Protein AF-A0A383DK30-F1 (afdb_monomer_lite)

Organism: NCBI:txid408172

Secondary structure (DSSP, 8-state):
---EE-HHHHHHHTT--HHHHHHHHHTTSS-B-TTS-EEHHHHHHHHHHH-TTT----SSHHHHHHHHHHHHHHHHHHHHHHHH---PPPHHHHHHHHT-TTTSTTS----

Foldseek 3Di:
DFDWAALVRVCVLLVHDSVLSVVCCVVVLFDADPVNTGRPVSNLVSCVVVVSSVPDCDPDPVVNVSNVVSVVSNVVVVVVVVVVPVDDDDVVNVVCVVPPPVVVPPPDDDD

pLDDT: mean 73.01, std 12.57, range [41.09, 92.44]

Radius of gyration: 17.7 Å; chains: 1; bounding box: 30×39×51 Å

Sequence (111 aa):
MVVYITQSAFARRWGISRQYVGKLIHRGGLTLSNNGKLDLVFSDSYMIRSGAGLLCIPENPANQEQYQRRREIRRSIMHHYESQNDTELTQEEIDLIDNDPQLVVRSVSNT

Structure (mmCIF, N/CA/C/O backbone):
data_AF-A0A383DK30-F1
#
_entry.id   AF-A0A383DK30-F1
#
loop_
_atom_site.group_PDB
_atom_site.id
_atom_site.type_symbol
_atom_site.label_atom_id
_atom_site.label_alt_id
_atom_site.label_comp_id
_atom_site.label_asym_id
_atom_site.label_entity_id
_atom_site.label_seq_id
_atom_site.pdbx_PDB_ins_code
_atom_site.Cartn_x
_atom_site.Cartn_y
_atom_site.Cartn_z
_atom_site.occupancy
_atom_site.B_iso_or_equiv
_atom_site.auth_seq_id
_atom_site.auth_comp_id
_atom_site.auth_asym_id
_atom_site.auth_atom_id
_atom_site.pdbx_PDB_model_num
ATOM 1 N N . MET A 1 1 ? 4.956 5.908 -16.341 1.00 52.28 1 MET A N 1
ATOM 2 C CA . MET A 1 1 ? 6.164 6.324 -15.583 1.00 52.28 1 MET A CA 1
ATOM 3 C C . MET A 1 1 ? 6.230 5.519 -14.290 1.00 52.28 1 MET A C 1
ATOM 5 O O . MET A 1 1 ? 5.304 5.614 -13.496 1.00 52.28 1 MET A O 1
ATOM 9 N N . VAL A 1 2 ? 7.270 4.705 -14.083 1.00 60.38 2 VAL A N 1
ATOM 10 C CA . VAL A 1 2 ? 7.406 3.903 -12.853 1.00 60.38 2 VAL A CA 1
ATOM 11 C C . VAL A 1 2 ? 7.891 4.800 -11.716 1.00 60.38 2 VAL A C 1
ATOM 13 O O . VAL A 1 2 ? 9.011 5.311 -11.749 1.00 60.38 2 VAL A O 1
ATOM 16 N N . VAL A 1 3 ? 7.036 5.022 -10.717 1.00 81.75 3 VAL A N 1
ATOM 17 C CA . VAL A 1 3 ? 7.358 5.847 -9.546 1.00 81.75 3 VAL A CA 1
ATOM 18 C C . VAL A 1 3 ? 7.751 4.933 -8.395 1.00 81.75 3 VAL A C 1
ATOM 20 O O . VAL A 1 3 ? 6.962 4.107 -7.951 1.00 81.75 3 VAL A O 1
ATOM 23 N N . TYR A 1 4 ? 8.970 5.094 -7.883 1.00 87.38 4 TYR A N 1
ATOM 24 C CA . TYR A 1 4 ? 9.456 4.305 -6.755 1.00 87.38 4 TYR A CA 1
ATOM 25 C C . TYR A 1 4 ? 9.295 5.052 -5.436 1.00 87.38 4 TYR A C 1
ATOM 27 O O . TYR A 1 4 ? 9.709 6.205 -5.303 1.00 87.38 4 TYR A O 1
ATOM 35 N N . ILE A 1 5 ? 8.787 4.361 -4.420 1.00 89.12 5 ILE A N 1
ATOM 36 C CA . ILE A 1 5 ? 8.585 4.907 -3.078 1.00 89.12 5 ILE A CA 1
ATOM 37 C C . ILE A 1 5 ? 9.295 4.052 -2.024 1.00 89.12 5 ILE A C 1
ATOM 39 O O . ILE A 1 5 ? 9.414 2.834 -2.138 1.00 89.12 5 ILE A O 1
ATOM 43 N N . THR A 1 6 ? 9.810 4.679 -0.966 1.00 92.44 6 THR A N 1
ATOM 44 C CA . THR A 1 6 ? 10.404 3.929 0.150 1.00 92.44 6 THR A CA 1
ATOM 45 C C . THR A 1 6 ? 9.314 3.247 0.978 1.00 92.44 6 THR A C 1
ATOM 47 O O . THR A 1 6 ? 8.207 3.769 1.111 1.00 92.44 6 THR A O 1
ATOM 50 N N . GLN A 1 7 ? 9.633 2.116 1.613 1.00 89.25 7 GLN A N 1
ATOM 51 C CA . GLN A 1 7 ? 8.681 1.389 2.469 1.00 89.25 7 GLN A CA 1
ATOM 52 C C . GLN A 1 7 ? 8.074 2.279 3.568 1.00 89.25 7 GLN A C 1
ATOM 54 O O . GLN A 1 7 ? 6.889 2.180 3.864 1.00 89.25 7 GLN A O 1
ATOM 59 N N . SER A 1 8 ? 8.874 3.170 4.167 1.00 87.94 8 SER A N 1
ATOM 60 C CA . SER A 1 8 ? 8.413 4.091 5.215 1.00 87.94 8 SER A CA 1
ATOM 61 C C . SER A 1 8 ? 7.455 5.156 4.677 1.00 87.94 8 SER A C 1
ATOM 63 O O . SER A 1 8 ? 6.484 5.507 5.343 1.00 87.94 8 SER A O 1
ATOM 65 N N . ALA A 1 9 ? 7.705 5.678 3.472 1.00 86.81 9 ALA A N 1
ATOM 66 C CA . ALA A 1 9 ? 6.804 6.634 2.835 1.00 86.81 9 ALA A CA 1
ATOM 67 C C . ALA A 1 9 ? 5.497 5.958 2.391 1.00 86.81 9 ALA A C 1
ATOM 69 O O . ALA A 1 9 ? 4.423 6.500 2.645 1.00 86.81 9 ALA A O 1
ATOM 70 N N . PHE A 1 10 ? 5.578 4.741 1.851 1.00 87.62 10 PHE A N 1
ATOM 71 C CA . PHE A 1 10 ? 4.416 3.922 1.507 1.00 87.62 10 PHE A CA 1
ATOM 72 C C . PHE A 1 10 ? 3.552 3.587 2.731 1.00 87.62 10 PHE A C 1
ATOM 74 O O . PHE A 1 10 ? 2.334 3.742 2.708 1.00 87.62 10 PHE A O 1
ATOM 81 N N 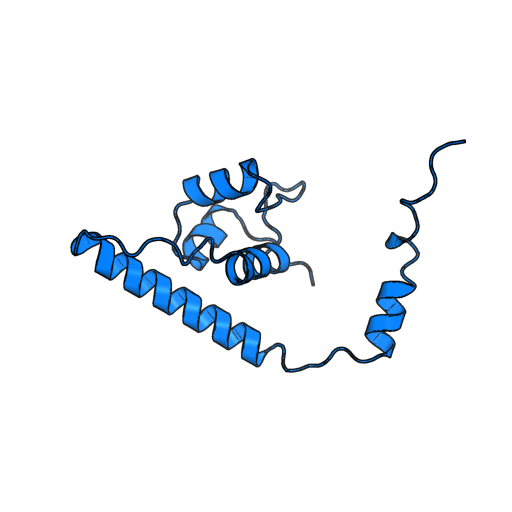. ALA A 1 11 ? 4.192 3.213 3.843 1.00 85.56 11 ALA A N 1
ATOM 82 C CA . ALA A 1 11 ? 3.515 2.944 5.107 1.00 85.56 11 ALA A CA 1
ATOM 83 C C . ALA A 1 11 ? 2.716 4.161 5.603 1.00 85.56 11 ALA A C 1
ATOM 85 O O . ALA A 1 11 ? 1.559 4.021 5.993 1.00 85.56 11 ALA A O 1
ATOM 86 N N . ARG A 1 12 ? 3.297 5.368 5.528 1.00 82.56 12 ARG A N 1
ATOM 87 C CA . ARG A 1 12 ? 2.597 6.615 5.879 1.00 82.56 12 ARG A CA 1
ATOM 88 C C . ARG A 1 12 ? 1.422 6.901 4.945 1.00 82.56 12 ARG A C 1
ATOM 90 O O . ARG A 1 12 ? 0.351 7.232 5.439 1.00 82.56 12 ARG A O 1
ATOM 97 N N . ARG A 1 13 ? 1.603 6.716 3.632 1.00 82.94 13 ARG A N 1
ATOM 98 C CA . ARG A 1 13 ? 0.561 6.924 2.610 1.00 82.94 13 ARG A CA 1
ATOM 99 C C . ARG A 1 13 ? -0.671 6.055 2.859 1.00 82.94 13 ARG A C 1
ATOM 101 O O . ARG A 1 13 ? -1.781 6.559 2.831 1.00 82.94 13 ARG A O 1
ATOM 108 N N . TRP A 1 14 ? -0.481 4.777 3.177 1.00 78.56 14 TRP A N 1
ATOM 109 C CA . TRP A 1 14 ? -1.586 3.850 3.462 1.00 78.56 14 TRP A CA 1
ATOM 110 C C . TRP A 1 14 ? -2.047 3.846 4.923 1.00 78.56 14 TRP A C 1
ATOM 112 O O . TRP A 1 14 ? -2.966 3.101 5.294 1.00 78.56 14 TRP A O 1
ATOM 122 N N . GLY A 1 15 ? -1.387 4.647 5.764 1.00 75.81 15 GLY A N 1
ATOM 123 C CA . GLY A 1 15 ? -1.590 4.662 7.202 1.00 75.81 15 GLY A CA 1
ATOM 124 C C . GLY A 1 15 ? -1.410 3.272 7.817 1.00 75.81 15 GLY A C 1
ATOM 125 O O . GLY A 1 15 ? -2.227 2.832 8.612 1.00 75.81 15 GLY A O 1
ATOM 126 N N . ILE A 1 16 ? -0.381 2.526 7.428 1.00 81.25 16 ILE A N 1
ATOM 127 C CA . ILE A 1 16 ? -0.040 1.201 7.969 1.00 81.25 16 ILE A CA 1
ATOM 128 C C . ILE A 1 16 ? 1.335 1.247 8.638 1.00 81.25 16 ILE A C 1
ATOM 130 O O . ILE A 1 16 ? 2.102 2.187 8.447 1.00 81.25 16 ILE A O 1
ATOM 134 N N . SER A 1 17 ? 1.664 0.251 9.461 1.00 82.62 17 SER A N 1
ATOM 135 C CA . SER A 1 17 ? 3.007 0.184 10.044 1.00 82.62 17 SER A CA 1
ATOM 136 C C . SER A 1 17 ? 4.018 -0.310 9.005 1.00 82.62 17 SER A C 1
ATOM 138 O O . SER A 1 17 ? 3.707 -1.152 8.161 1.00 82.62 17 SER A O 1
ATOM 140 N N . ARG A 1 18 ? 5.270 0.155 9.090 1.00 85.81 18 ARG A N 1
ATOM 141 C CA . ARG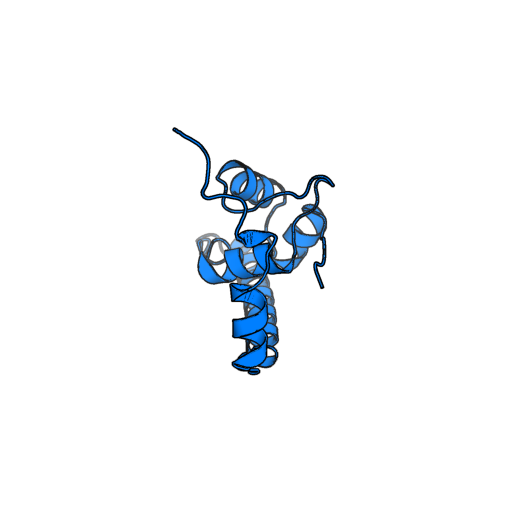 A 1 18 ? 6.356 -0.344 8.225 1.00 85.81 18 ARG A CA 1
ATOM 142 C C . ARG A 1 18 ? 6.572 -1.855 8.386 1.00 85.81 18 ARG A C 1
ATOM 144 O O . ARG A 1 18 ? 6.863 -2.542 7.415 1.00 85.81 18 ARG A O 1
ATOM 151 N N . GLN A 1 19 ? 6.394 -2.380 9.598 1.00 86.62 19 GLN A N 1
ATOM 152 C CA . GLN A 1 19 ? 6.462 -3.821 9.860 1.00 86.62 19 GLN A CA 1
ATOM 153 C C . GLN A 1 19 ? 5.395 -4.592 9.074 1.00 86.62 19 GLN A C 1
ATOM 155 O O . GLN A 1 19 ? 5.667 -5.676 8.566 1.00 86.62 19 GLN A O 1
ATOM 160 N N . TYR A 1 20 ? 4.193 -4.026 8.937 1.00 84.12 20 TYR A N 1
ATOM 161 C CA . TYR A 1 20 ? 3.129 -4.626 8.141 1.00 84.12 20 TYR A CA 1
ATOM 162 C C . TYR A 1 20 ? 3.464 -4.627 6.646 1.00 84.12 20 TYR A C 1
ATOM 164 O O . TYR A 1 20 ? 3.286 -5.649 5.992 1.00 84.12 20 TYR A O 1
ATOM 172 N N . VAL A 1 21 ? 4.064 -3.549 6.129 1.00 86.50 21 VAL A N 1
ATOM 173 C CA . VAL A 1 21 ? 4.621 -3.525 4.761 1.00 86.50 21 VAL A CA 1
ATOM 174 C C . VAL A 1 21 ? 5.648 -4.646 4.571 1.00 86.50 21 VAL A C 1
ATOM 176 O O . VAL A 1 21 ? 5.580 -5.379 3.591 1.00 86.50 21 VAL A O 1
ATOM 179 N N . GLY A 1 22 ? 6.546 -4.849 5.540 1.00 86.62 22 GLY A N 1
ATOM 180 C CA . GLY A 1 22 ? 7.500 -5.964 5.526 1.00 86.62 22 GLY A CA 1
ATOM 181 C C . GLY A 1 22 ? 6.828 -7.341 5.480 1.00 86.62 22 GLY A C 1
ATOM 182 O O . GLY A 1 22 ? 7.261 -8.207 4.725 1.00 86.62 22 GLY A O 1
ATOM 183 N N . LYS A 1 23 ? 5.730 -7.536 6.224 1.00 88.06 23 LYS A N 1
ATOM 184 C CA . LYS A 1 23 ? 4.932 -8.774 6.161 1.00 88.06 23 LYS A CA 1
ATOM 185 C C . LYS A 1 23 ? 4.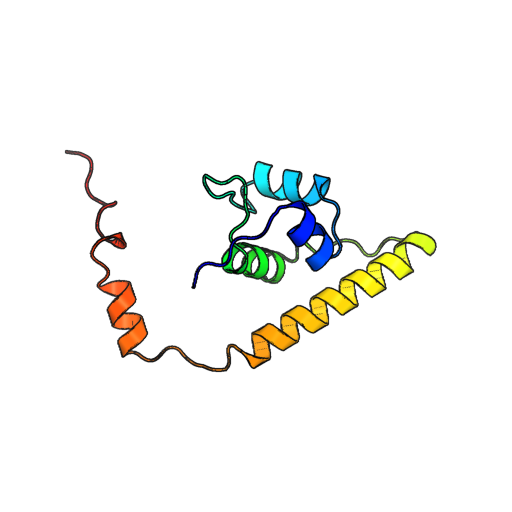303 -8.985 4.784 1.00 88.06 23 LYS A C 1
ATOM 187 O O . LYS A 1 23 ? 4.289 -10.115 4.311 1.00 88.06 23 LYS A O 1
ATOM 192 N N . LEU A 1 24 ? 3.800 -7.927 4.147 1.00 86.50 24 LEU A N 1
ATOM 193 C CA . LEU A 1 24 ? 3.245 -8.010 2.793 1.00 86.50 24 LEU A CA 1
ATOM 194 C C . LEU A 1 24 ? 4.319 -8.376 1.766 1.00 86.50 24 LEU A C 1
ATOM 196 O O . LEU A 1 24 ? 4.061 -9.208 0.903 1.00 86.50 24 LEU A O 1
ATOM 200 N N . ILE A 1 25 ? 5.528 -7.827 1.908 1.00 87.88 25 ILE A N 1
ATOM 201 C CA . ILE A 1 25 ? 6.667 -8.176 1.051 1.00 87.88 25 ILE A CA 1
ATOM 202 C C . ILE A 1 25 ? 7.052 -9.646 1.230 1.00 87.88 25 ILE A C 1
ATOM 204 O O . ILE A 1 25 ? 7.161 -10.386 0.260 1.00 87.88 25 ILE A O 1
ATOM 208 N N . HIS A 1 26 ? 7.202 -10.098 2.476 1.00 86.12 26 HIS A N 1
ATOM 209 C CA . HIS A 1 26 ? 7.592 -11.479 2.765 1.00 86.12 26 HIS A CA 1
ATOM 210 C C . HIS A 1 26 ? 6.554 -12.508 2.290 1.00 86.12 26 HIS A C 1
ATOM 212 O O . HIS A 1 26 ? 6.909 -13.617 1.910 1.00 86.12 26 HIS A O 1
ATOM 218 N N . ARG A 1 27 ? 5.269 -12.136 2.281 1.00 83.06 27 ARG A N 1
ATOM 219 C CA . ARG A 1 27 ? 4.171 -12.970 1.768 1.00 83.06 27 ARG A CA 1
ATOM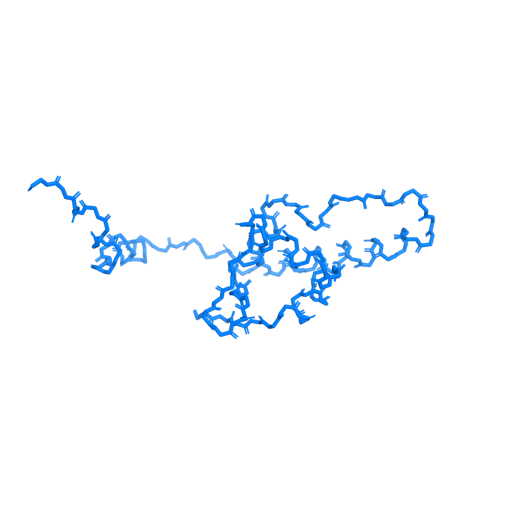 220 C C . ARG A 1 27 ? 4.012 -12.911 0.244 1.00 83.06 27 ARG A C 1
ATOM 222 O O . ARG A 1 27 ? 3.085 -13.520 -0.274 1.00 83.06 27 ARG A O 1
ATOM 229 N N . GLY A 1 28 ? 4.861 -12.160 -0.460 1.00 82.81 28 GLY A N 1
ATOM 230 C CA . GLY A 1 28 ? 4.777 -11.981 -1.911 1.00 82.81 28 GLY A CA 1
ATOM 231 C C . GLY A 1 28 ? 3.640 -11.066 -2.377 1.00 82.81 28 GLY A C 1
ATOM 232 O O . GLY A 1 28 ? 3.383 -10.984 -3.571 1.00 82.81 28 GLY A O 1
ATOM 233 N N . GLY A 1 29 ? 2.961 -10.368 -1.460 1.00 81.81 29 GLY A N 1
ATOM 234 C CA . GLY A 1 29 ? 1.903 -9.413 -1.800 1.00 81.81 29 GLY A CA 1
ATOM 235 C C . GLY A 1 29 ? 2.440 -8.078 -2.321 1.00 81.81 29 GLY A C 1
ATOM 236 O O . GLY A 1 29 ? 1.806 -7.433 -3.144 1.00 81.81 29 GLY A O 1
ATOM 237 N N . LEU A 1 30 ? 3.626 -7.665 -1.868 1.00 86.88 30 LEU A N 1
ATOM 238 C CA . LEU A 1 30 ? 4.340 -6.500 -2.394 1.00 86.88 30 LEU A CA 1
ATOM 239 C C . LEU A 1 30 ? 5.728 -6.917 -2.876 1.00 86.88 30 LEU A C 1
ATOM 241 O O . LEU A 1 30 ? 6.385 -7.747 -2.251 1.00 86.88 30 LEU A O 1
ATOM 245 N N . THR A 1 31 ? 6.208 -6.300 -3.947 1.00 84.50 31 THR A N 1
ATOM 246 C CA . THR A 1 31 ? 7.530 -6.574 -4.513 1.00 84.50 31 THR A CA 1
ATOM 247 C C . THR A 1 31 ? 8.455 -5.381 -4.324 1.00 84.50 31 THR A C 1
ATOM 249 O O . THR A 1 31 ? 8.083 -4.224 -4.530 1.00 84.50 31 THR A O 1
ATOM 252 N N . LEU A 1 32 ? 9.686 -5.662 -3.898 1.00 87.06 32 LEU A N 1
ATOM 253 C CA . LEU A 1 32 ? 10.745 -4.662 -3.860 1.00 87.06 32 LEU A CA 1
ATOM 254 C C . LEU A 1 32 ? 11.488 -4.670 -5.190 1.00 87.06 32 LEU A C 1
ATOM 256 O O . LEU A 1 32 ? 11.868 -5.722 -5.693 1.00 87.06 32 LEU A O 1
ATOM 260 N N . SER A 1 33 ? 11.741 -3.477 -5.713 1.00 82.12 33 SER A N 1
ATOM 261 C CA . SER A 1 33 ? 12.752 -3.268 -6.745 1.00 82.12 33 SER A CA 1
ATOM 262 C C . SER A 1 33 ? 14.152 -3.558 -6.196 1.00 82.12 33 SER A C 1
ATOM 264 O O . SER A 1 33 ? 14.375 -3.526 -4.980 1.00 82.12 33 SER A O 1
ATOM 266 N N . ASN A 1 34 ? 15.120 -3.729 -7.098 1.00 77.62 34 ASN A N 1
ATOM 267 C CA . ASN A 1 34 ? 16.545 -3.914 -6.779 1.00 77.62 34 ASN A CA 1
ATOM 268 C C . ASN A 1 34 ? 17.103 -2.815 -5.850 1.00 77.62 34 ASN A C 1
ATOM 270 O O . ASN A 1 34 ? 18.092 -3.005 -5.152 1.00 77.62 34 ASN A O 1
ATOM 274 N N . ASN A 1 35 ? 16.424 -1.671 -5.803 1.00 80.81 35 ASN A N 1
ATOM 275 C CA . ASN A 1 35 ? 16.791 -0.471 -5.068 1.00 80.81 35 ASN A CA 1
ATOM 276 C C . ASN A 1 35 ? 16.238 -0.494 -3.625 1.00 80.81 35 ASN A C 1
ATOM 278 O O . ASN A 1 35 ? 16.314 0.512 -2.918 1.00 80.81 35 ASN A O 1
ATOM 282 N N . GLY A 1 36 ? 15.568 -1.580 -3.214 1.00 83.31 36 GLY A N 1
ATOM 283 C CA . GLY A 1 36 ? 14.869 -1.695 -1.930 1.00 83.31 36 GLY A CA 1
ATOM 284 C C . GLY A 1 36 ? 13.624 -0.805 -1.812 1.00 83.31 36 GLY A C 1
ATOM 285 O O . GLY A 1 36 ? 13.108 -0.596 -0.709 1.00 83.31 36 GLY A O 1
ATOM 286 N N . LYS A 1 37 ? 13.142 -0.257 -2.934 1.00 89.75 37 LYS A N 1
ATOM 287 C CA . LYS A 1 37 ? 11.950 0.599 -3.020 1.00 89.75 37 LYS A CA 1
ATOM 288 C C . LYS A 1 37 ? 10.773 -0.173 -3.602 1.00 89.75 37 LYS A C 1
ATOM 290 O O . LYS A 1 37 ? 10.967 -1.100 -4.383 1.00 89.75 37 LYS A O 1
ATOM 295 N N . LEU A 1 38 ? 9.568 0.235 -3.238 1.00 87.56 38 LEU A N 1
ATOM 296 C CA . LEU A 1 38 ? 8.330 -0.294 -3.792 1.00 87.56 38 LEU A CA 1
ATOM 297 C C . LEU A 1 38 ? 8.003 0.431 -5.095 1.00 87.56 38 LEU A C 1
ATOM 299 O O . LEU A 1 38 ? 8.171 1.651 -5.172 1.00 87.56 38 LEU A O 1
ATOM 303 N N . ASP A 1 39 ? 7.523 -0.312 -6.087 1.00 89.00 39 ASP A N 1
ATOM 304 C CA . ASP A 1 39 ? 6.810 0.279 -7.217 1.00 89.00 39 ASP A CA 1
ATOM 305 C C . ASP A 1 39 ? 5.479 0.825 -6.693 1.00 89.00 39 ASP A C 1
ATOM 307 O O . ASP A 1 39 ? 4.649 0.066 -6.190 1.00 89.00 39 ASP A O 1
ATOM 311 N N . LEU A 1 40 ? 5.302 2.144 -6.745 1.00 84.75 40 LEU A N 1
ATOM 312 C CA . LEU A 1 40 ? 4.136 2.811 -6.182 1.00 84.75 40 LEU A CA 1
ATOM 313 C C . LEU A 1 40 ? 2.846 2.392 -6.888 1.00 84.75 40 LEU A C 1
ATOM 315 O O . LEU A 1 40 ? 1.853 2.154 -6.210 1.00 84.75 40 LEU A O 1
ATOM 319 N N . VAL A 1 41 ? 2.862 2.288 -8.217 1.00 82.75 41 VAL A N 1
ATOM 320 C CA . VAL A 1 41 ? 1.661 2.015 -9.018 1.00 82.75 41 VAL A CA 1
ATOM 321 C C . VAL A 1 41 ? 1.181 0.595 -8.748 1.00 82.75 41 VAL A C 1
ATOM 323 O O . VAL A 1 41 ? 0.016 0.380 -8.409 1.00 82.75 41 VAL A O 1
ATOM 326 N N . PHE A 1 42 ? 2.102 -0.369 -8.807 1.00 84.19 42 PHE A N 1
ATOM 327 C CA . PHE A 1 42 ? 1.785 -1.760 -8.502 1.00 84.19 42 PHE A CA 1
ATOM 328 C C . PHE A 1 42 ? 1.346 -1.931 -7.043 1.00 84.19 42 PHE A C 1
ATOM 330 O O . PHE A 1 42 ? 0.341 -2.584 -6.759 1.00 84.19 42 PHE A O 1
ATOM 337 N N . SER A 1 43 ? 2.076 -1.318 -6.106 1.00 87.12 43 SER A N 1
ATOM 338 C CA . SER A 1 43 ? 1.803 -1.474 -4.674 1.00 87.12 43 SER A CA 1
ATOM 339 C C . SER A 1 43 ? 0.477 -0.836 -4.258 1.00 87.12 43 SER A C 1
ATOM 341 O O . SER A 1 43 ? -0.236 -1.419 -3.441 1.00 87.12 43 SER A O 1
ATOM 343 N N . ASP A 1 44 ? 0.120 0.328 -4.815 1.00 84.88 44 ASP A N 1
ATOM 344 C CA . ASP A 1 44 ? -1.186 0.955 -4.577 1.00 84.88 44 ASP A CA 1
ATOM 345 C C . ASP A 1 44 ? -2.309 0.080 -5.163 1.00 84.88 44 ASP A C 1
ATOM 347 O O . ASP A 1 44 ? -3.275 -0.215 -4.457 1.00 84.88 44 ASP A O 1
ATOM 351 N N . SER A 1 45 ? -2.148 -0.431 -6.389 1.00 81.50 45 SER A N 1
ATOM 352 C CA . SER A 1 45 ? -3.123 -1.334 -7.020 1.00 81.50 45 SER A CA 1
ATOM 353 C C . SER A 1 45 ? -3.345 -2.620 -6.210 1.00 81.50 45 SER A C 1
ATOM 355 O O . SER A 1 45 ? -4.487 -3.000 -5.935 1.00 81.50 45 SER A O 1
ATOM 357 N N . TYR A 1 46 ? -2.270 -3.252 -5.722 1.00 85.56 46 TYR A N 1
ATOM 358 C CA . TYR A 1 46 ? -2.370 -4.417 -4.840 1.00 85.56 46 TYR A CA 1
ATOM 359 C C . TYR A 1 46 ? -3.147 -4.098 -3.559 1.00 85.56 46 TYR A C 1
ATOM 361 O O . TYR A 1 46 ? -4.015 -4.872 -3.150 1.00 85.56 46 TYR A O 1
ATOM 369 N N . MET A 1 47 ? -2.857 -2.970 -2.907 1.00 84.56 47 MET A N 1
ATOM 370 C CA . MET A 1 47 ? -3.518 -2.586 -1.657 1.00 84.56 47 MET A CA 1
ATOM 371 C C . MET A 1 47 ? -5.016 -2.323 -1.841 1.00 84.56 47 MET A C 1
ATOM 373 O O . MET A 1 47 ? -5.801 -2.693 -0.963 1.00 84.56 47 MET A O 1
ATOM 377 N N . ILE A 1 48 ? -5.405 -1.731 -2.976 1.00 78.88 48 ILE A N 1
ATOM 378 C CA . ILE A 1 48 ? -6.808 -1.528 -3.359 1.00 78.88 48 ILE A CA 1
ATOM 379 C C . ILE A 1 48 ? -7.484 -2.884 -3.601 1.00 78.88 48 ILE A C 1
ATOM 381 O O . ILE A 1 48 ? -8.492 -3.189 -2.968 1.00 78.88 48 ILE A O 1
ATOM 385 N N . ARG A 1 49 ? -6.899 -3.732 -4.458 1.00 79.06 49 ARG A N 1
ATOM 386 C CA . ARG A 1 49 ? -7.507 -5.000 -4.896 1.00 79.06 49 ARG A CA 1
ATOM 387 C C . ARG A 1 49 ? -7.593 -6.054 -3.794 1.00 79.06 49 ARG A C 1
ATOM 389 O O . ARG A 1 49 ? -8.577 -6.780 -3.711 1.00 79.06 49 ARG A O 1
ATOM 396 N N . SER A 1 50 ? -6.563 -6.162 -2.960 1.00 75.38 50 SER A N 1
ATOM 397 C CA . SER A 1 50 ? -6.500 -7.165 -1.887 1.00 75.38 50 SER A CA 1
ATOM 398 C C . SER A 1 50 ? -7.285 -6.765 -0.640 1.00 75.38 50 SER A C 1
ATOM 400 O O . SER A 1 50 ? -7.503 -7.594 0.242 1.00 75.38 50 SER A O 1
ATOM 402 N N . GLY A 1 51 ? -7.632 -5.481 -0.496 1.00 68.69 51 GLY A N 1
ATOM 403 C CA . GLY A 1 51 ? -8.168 -4.961 0.757 1.00 68.69 51 GLY A CA 1
ATOM 404 C C . GLY A 1 51 ? -7.205 -5.129 1.941 1.00 68.69 51 GLY A C 1
ATOM 405 O O . GLY A 1 51 ? -7.628 -4.985 3.088 1.00 68.69 51 GLY A O 1
ATOM 406 N N . ALA A 1 52 ? -5.909 -5.389 1.708 1.00 68.19 52 ALA A N 1
ATOM 407 C CA . ALA A 1 52 ? -4.912 -5.612 2.761 1.00 68.19 52 ALA A CA 1
ATOM 408 C C . ALA A 1 52 ? -4.722 -4.393 3.686 1.00 68.19 52 ALA A C 1
ATOM 410 O O . ALA A 1 52 ? -4.129 -4.517 4.759 1.00 68.19 52 ALA A O 1
ATOM 411 N N . GLY A 1 53 ? -5.248 -3.224 3.301 1.00 60.03 53 GLY A N 1
ATOM 412 C CA . GLY A 1 53 ? -5.400 -2.055 4.168 1.00 60.03 53 GLY A CA 1
ATOM 413 C C . GLY A 1 53 ? -6.737 -1.971 4.921 1.00 60.03 53 GLY A C 1
ATOM 414 O O . GLY A 1 53 ? -6.790 -1.334 5.966 1.00 60.03 53 GLY A O 1
ATOM 415 N N . LEU A 1 54 ? -7.819 -2.583 4.438 1.00 60.97 54 LEU A N 1
ATOM 416 C CA . LEU A 1 54 ? -9.189 -2.411 4.950 1.00 60.97 54 LEU A CA 1
ATOM 417 C C . LEU A 1 54 ? -9.567 -3.340 6.117 1.00 60.97 54 LEU A C 1
ATOM 419 O O . LEU A 1 54 ? -10.500 -3.031 6.862 1.00 60.97 54 LEU A O 1
ATOM 423 N N . LEU A 1 55 ? -8.846 -4.444 6.303 1.00 55.91 55 LEU A N 1
ATOM 424 C CA . LEU A 1 55 ? -9.243 -5.534 7.195 1.00 55.91 55 LEU A CA 1
ATOM 425 C C . LEU A 1 55 ? -8.681 -5.380 8.614 1.00 55.91 55 LEU A C 1
ATOM 427 O O . LEU A 1 55 ? -7.653 -5.957 8.951 1.00 55.91 55 LEU A O 1
ATOM 431 N N . CYS A 1 56 ? -9.350 -4.558 9.421 1.00 54.41 56 CYS A N 1
ATOM 432 C CA . CYS A 1 56 ? -9.601 -4.793 10.851 1.00 54.41 56 CYS A CA 1
ATOM 433 C C . CYS A 1 56 ? -10.264 -3.539 11.411 1.00 54.41 56 CYS A C 1
ATOM 435 O O . CYS A 1 56 ? -9.572 -2.542 11.608 1.00 54.41 56 CYS A O 1
ATOM 437 N N . ILE A 1 57 ? -11.576 -3.574 11.663 1.00 61.03 57 ILE A N 1
ATOM 438 C CA . ILE A 1 57 ? -12.209 -2.584 12.541 1.00 61.03 57 ILE A CA 1
ATOM 439 C C . ILE A 1 57 ? -11.723 -2.936 13.949 1.00 61.03 57 ILE A C 1
ATOM 441 O O . ILE A 1 57 ? -12.062 -4.012 14.439 1.00 61.03 57 ILE A O 1
ATOM 445 N N . PRO A 1 58 ? -10.877 -2.115 14.585 1.00 62.16 58 PRO A N 1
ATOM 446 C CA . PRO A 1 58 ? -10.423 -2.428 15.926 1.00 62.16 58 PRO A CA 1
ATOM 447 C C . PRO A 1 58 ? -11.580 -2.217 16.909 1.00 62.16 58 PRO A C 1
ATOM 449 O O . PRO A 1 58 ? -12.225 -1.172 16.891 1.00 62.16 58 PRO A O 1
ATOM 452 N N . GLU A 1 59 ? -11.813 -3.197 17.783 1.00 62.16 59 GLU A N 1
ATOM 453 C CA . GLU A 1 59 ? -12.826 -3.122 18.851 1.00 62.16 59 GLU A CA 1
ATOM 454 C C . GLU A 1 59 ? -12.462 -2.088 19.928 1.00 62.16 59 GLU A C 1
ATOM 456 O O . GLU A 1 59 ? -13.324 -1.586 20.643 1.00 62.16 59 GLU A O 1
ATOM 461 N N . ASN A 1 60 ? -11.175 -1.736 20.035 1.00 75.62 60 ASN A N 1
ATOM 462 C CA . ASN A 1 60 ? -10.701 -0.729 20.976 1.00 75.62 60 ASN A CA 1
ATOM 463 C C . ASN A 1 60 ? -11.004 0.696 20.455 1.00 75.62 60 ASN A C 1
ATOM 465 O O . ASN A 1 60 ? -10.477 1.064 19.396 1.00 75.62 60 ASN A O 1
ATOM 469 N N . PRO A 1 61 ? -11.742 1.529 21.215 1.00 66.88 61 PRO A N 1
ATOM 470 C CA . PRO A 1 61 ? -12.134 2.878 20.800 1.00 66.88 61 PRO A CA 1
ATOM 471 C C . PRO A 1 61 ? -10.947 3.807 20.492 1.00 66.88 61 PRO A C 1
ATOM 473 O O . PRO A 1 61 ? -11.025 4.608 19.563 1.00 66.88 61 PRO A O 1
ATOM 476 N N . ALA A 1 62 ? -9.802 3.662 21.171 1.00 67.25 62 ALA A N 1
ATOM 477 C CA . ALA A 1 62 ? -8.607 4.470 20.888 1.00 67.25 62 ALA A CA 1
ATOM 478 C C . ALA A 1 62 ? -7.980 4.142 19.519 1.00 67.25 62 ALA A C 1
ATOM 480 O O . ALA A 1 62 ? -7.465 5.009 18.814 1.00 67.25 62 ALA A O 1
ATOM 481 N N . ASN A 1 63 ? -8.062 2.878 19.103 1.00 64.50 63 ASN A N 1
ATOM 482 C CA . ASN A 1 63 ? -7.582 2.440 17.793 1.00 64.50 63 ASN A CA 1
ATOM 483 C C . ASN A 1 63 ? -8.608 2.727 16.687 1.00 64.50 63 ASN A C 1
ATOM 485 O O . ASN A 1 63 ? -8.255 2.727 15.505 1.00 64.50 63 ASN A O 1
ATOM 489 N N . GLN A 1 64 ? -9.863 2.984 17.061 1.00 71.75 64 GLN A N 1
ATOM 490 C CA . GLN A 1 64 ? -10.975 3.238 16.154 1.00 71.75 64 GLN A CA 1
ATOM 491 C C . GLN A 1 64 ? -10.831 4.587 15.444 1.00 71.75 64 GLN A C 1
ATOM 493 O O . GLN A 1 64 ? -11.033 4.657 14.234 1.00 71.75 64 GLN A O 1
ATOM 498 N N . GLU A 1 65 ? -10.381 5.629 16.146 1.00 75.31 65 GLU A N 1
ATOM 499 C CA . GLU A 1 65 ? -10.087 6.930 15.533 1.00 75.31 65 GLU A CA 1
ATOM 500 C C . GLU A 1 65 ? -8.946 6.810 14.512 1.00 75.31 65 GLU A C 1
ATOM 502 O O . GLU A 1 65 ? -9.037 7.276 13.374 1.00 75.31 65 GLU A O 1
ATOM 507 N N . GLN A 1 66 ? -7.878 6.098 14.880 1.00 71.12 66 GLN A N 1
ATOM 508 C CA . GLN A 1 66 ? -6.770 5.858 13.965 1.00 71.12 66 GLN A CA 1
ATOM 509 C C . GLN A 1 66 ? -7.215 5.014 12.763 1.00 71.12 66 GLN A C 1
ATOM 511 O O . GLN A 1 66 ? -6.768 5.260 11.646 1.00 71.12 66 GLN A O 1
ATOM 516 N N . TYR A 1 67 ? -8.107 4.042 12.963 1.00 73.56 67 TYR A N 1
ATOM 517 C CA . TYR A 1 67 ? -8.721 3.274 11.882 1.00 73.56 67 TYR A CA 1
ATOM 518 C C . TYR A 1 67 ? -9.555 4.159 10.948 1.00 73.56 67 TYR A C 1
ATOM 520 O O . TYR A 1 67 ? -9.402 4.056 9.730 1.00 73.56 67 TYR A O 1
ATOM 528 N N . GLN A 1 68 ? -10.376 5.063 11.488 1.00 75.19 68 GLN A N 1
ATOM 529 C CA . GLN A 1 68 ? -11.184 6.000 10.704 1.00 75.19 68 GLN A CA 1
ATOM 530 C C . GLN A 1 68 ? -10.307 6.945 9.875 1.00 75.19 68 GLN A C 1
ATOM 532 O O . GLN A 1 68 ? -10.503 7.022 8.662 1.00 75.19 68 GLN A O 1
ATOM 537 N N . ARG A 1 69 ? -9.259 7.542 10.465 1.00 76.06 69 ARG A N 1
ATOM 538 C CA . ARG A 1 69 ? -8.288 8.369 9.720 1.00 76.06 69 ARG A CA 1
ATOM 539 C C . ARG A 1 69 ? -7.620 7.586 8.590 1.00 76.06 69 ARG A C 1
ATOM 541 O O . ARG A 1 69 ? -7.529 8.063 7.462 1.00 76.06 69 ARG A O 1
ATOM 548 N N . ARG A 1 70 ? -7.185 6.346 8.853 1.00 72.88 70 ARG A N 1
ATOM 549 C CA . ARG A 1 70 ? -6.610 5.475 7.811 1.00 72.88 70 ARG A CA 1
ATOM 550 C C . ARG A 1 70 ? -7.633 5.167 6.712 1.00 72.88 70 ARG A C 1
ATOM 552 O O . ARG A 1 70 ? -7.271 5.117 5.543 1.00 72.88 70 ARG A O 1
ATOM 559 N N . ARG A 1 71 ? -8.905 4.962 7.066 1.00 74.44 71 ARG A N 1
ATOM 560 C CA . ARG A 1 71 ? -9.996 4.710 6.113 1.00 74.44 71 ARG A CA 1
ATOM 561 C C . ARG A 1 71 ? -10.292 5.931 5.239 1.00 74.44 71 ARG A C 1
ATOM 563 O O . ARG A 1 71 ? -10.554 5.763 4.054 1.00 74.44 71 ARG A O 1
ATOM 570 N N . GLU A 1 72 ? -10.240 7.138 5.788 1.00 79.25 72 GLU A N 1
ATOM 571 C CA . GLU A 1 72 ? -10.397 8.389 5.032 1.00 79.25 72 GLU A CA 1
ATOM 572 C C . GLU A 1 72 ? -9.273 8.603 4.026 1.00 79.25 72 GLU A C 1
ATOM 574 O O . GLU A 1 72 ? -9.561 8.829 2.855 1.00 79.25 72 GLU A O 1
ATOM 579 N N . ILE A 1 73 ? -8.017 8.417 4.444 1.00 74.56 73 ILE A N 1
ATOM 580 C CA . ILE A 1 73 ? -6.859 8.502 3.542 1.00 74.56 73 ILE A CA 1
ATOM 581 C C . ILE A 1 73 ? -6.980 7.484 2.397 1.00 74.56 73 ILE A C 1
ATOM 583 O O . ILE A 1 73 ? -6.692 7.794 1.248 1.00 74.56 73 ILE A O 1
ATOM 587 N N . ARG A 1 74 ? -7.449 6.263 2.678 1.00 72.44 74 ARG A N 1
ATOM 588 C CA . ARG A 1 74 ? -7.657 5.257 1.622 1.00 72.44 74 ARG A CA 1
ATOM 589 C C . ARG A 1 74 ? -8.768 5.642 0.655 1.00 72.44 74 ARG A C 1
ATOM 591 O O . ARG A 1 74 ? -8.593 5.470 -0.544 1.00 72.44 74 ARG A O 1
ATOM 598 N N . ARG A 1 75 ? -9.886 6.172 1.161 1.00 72.69 75 ARG A N 1
ATOM 599 C CA . ARG A 1 75 ? -10.990 6.649 0.314 1.00 72.69 75 ARG A CA 1
ATOM 600 C C . ARG A 1 75 ? -10.557 7.792 -0.597 1.00 72.69 75 ARG A C 1
ATOM 602 O O . ARG A 1 75 ? -10.910 7.771 -1.768 1.00 72.69 75 ARG A O 1
ATOM 609 N N . SER A 1 76 ? -9.774 8.749 -0.097 1.00 76.12 76 SER A N 1
ATOM 610 C CA . SER A 1 76 ? -9.288 9.851 -0.935 1.00 76.12 76 SER A CA 1
ATOM 611 C C . SER A 1 76 ? -8.326 9.373 -2.023 1.00 76.12 76 SER A C 1
ATOM 613 O O . SER A 1 76 ? -8.404 9.851 -3.150 1.00 76.12 76 SER A O 1
ATOM 615 N N . ILE A 1 77 ? -7.471 8.390 -1.721 1.00 70.69 77 ILE A N 1
ATOM 616 C CA . ILE A 1 77 ? -6.599 7.760 -2.720 1.00 70.69 77 ILE A CA 1
ATOM 617 C C . ILE A 1 77 ? -7.430 7.025 -3.780 1.00 70.69 77 ILE A C 1
ATOM 619 O O . ILE A 1 77 ? -7.190 7.229 -4.965 1.00 70.69 77 ILE A O 1
ATOM 623 N N . MET A 1 78 ? -8.417 6.212 -3.383 1.00 68.88 78 MET A N 1
ATOM 624 C CA . MET A 1 78 ? -9.276 5.494 -4.336 1.00 68.88 78 MET A CA 1
ATOM 625 C C . MET A 1 78 ? -10.021 6.451 -5.268 1.00 68.88 78 MET A C 1
ATOM 627 O O . MET A 1 78 ? -9.931 6.282 -6.477 1.00 68.88 78 MET A O 1
ATOM 631 N N . HIS A 1 79 ? -10.655 7.497 -4.732 1.00 74.75 79 HIS A N 1
ATOM 632 C CA . HIS A 1 79 ? -11.336 8.498 -5.556 1.00 74.75 79 HIS A CA 1
ATOM 633 C C . HIS A 1 79 ? -10.393 9.234 -6.513 1.00 74.75 79 HIS A C 1
ATOM 635 O O . HIS A 1 79 ? -10.780 9.552 -7.633 1.00 74.75 79 HIS A O 1
ATOM 641 N N . HIS A 1 80 ? -9.148 9.496 -6.102 1.00 69.88 80 HIS A N 1
ATOM 642 C CA . HIS A 1 80 ? -8.157 10.094 -6.993 1.00 69.88 80 HIS A CA 1
ATOM 643 C C . HIS A 1 80 ? -7.805 9.168 -8.164 1.00 69.88 80 HIS A C 1
ATOM 645 O O . HIS A 1 80 ? -7.674 9.642 -9.286 1.00 69.88 80 HIS A O 1
ATOM 651 N N . TYR A 1 81 ? -7.688 7.860 -7.917 1.00 62.94 81 TYR A N 1
ATOM 652 C CA . TYR A 1 81 ? -7.431 6.879 -8.971 1.00 62.94 81 TYR A CA 1
ATOM 653 C C . TYR A 1 81 ? -8.646 6.631 -9.864 1.00 62.94 81 TYR A C 1
ATOM 655 O O . TYR A 1 81 ? -8.471 6.534 -11.070 1.00 62.94 81 TYR A O 1
ATOM 663 N N . GLU A 1 82 ? -9.861 6.567 -9.317 1.00 63.81 82 GLU A N 1
ATOM 664 C CA . GLU A 1 82 ? -11.097 6.502 -10.114 1.00 63.81 82 GLU A CA 1
ATOM 665 C C . GLU A 1 82 ? -11.184 7.706 -11.060 1.00 63.81 82 GLU A C 1
ATOM 667 O O . GLU A 1 82 ? -11.350 7.530 -12.258 1.00 63.81 82 GLU A O 1
ATOM 672 N N . SER A 1 83 ? -10.911 8.913 -10.556 1.00 62.12 83 SER A N 1
ATOM 673 C CA . SER A 1 83 ? -10.864 10.133 -11.371 1.00 62.12 83 SER A CA 1
ATOM 674 C C . SER A 1 83 ? -9.739 10.158 -12.418 1.00 62.12 83 SER A C 1
ATOM 676 O O . SER A 1 83 ? -9.806 10.973 -13.335 1.00 62.12 83 SER A O 1
ATOM 678 N N . GLN A 1 84 ? -8.684 9.349 -12.267 1.00 56.50 84 GLN A N 1
ATOM 679 C CA . GLN A 1 84 ? -7.581 9.251 -13.233 1.00 56.50 84 GLN A CA 1
ATOM 680 C C . GLN A 1 84 ? -7.733 8.079 -14.211 1.00 56.50 84 GLN A C 1
ATOM 682 O O . GLN A 1 84 ? -7.084 8.090 -15.250 1.00 56.50 84 GLN A O 1
ATOM 687 N N . ASN A 1 85 ? -8.562 7.083 -13.890 1.00 52.94 85 ASN A N 1
ATOM 688 C CA . ASN A 1 85 ? -8.745 5.867 -14.684 1.00 52.94 85 ASN A CA 1
ATOM 689 C C . ASN A 1 85 ? -9.946 5.934 -15.648 1.00 52.94 85 ASN A C 1
ATOM 691 O O . ASN A 1 85 ? -10.229 4.936 -16.302 1.00 52.94 85 ASN A O 1
ATOM 695 N N . ASP A 1 86 ? -10.600 7.090 -15.802 1.00 49.66 86 ASP A N 1
ATOM 696 C CA . ASP A 1 86 ? -11.625 7.334 -16.839 1.00 49.66 86 ASP A CA 1
ATOM 697 C C . ASP A 1 86 ? -11.038 7.483 -18.264 1.00 49.66 86 ASP A C 1
ATOM 699 O O . ASP A 1 86 ? -11.702 7.955 -19.186 1.00 49.66 86 ASP A O 1
ATOM 703 N N . THR A 1 87 ? -9.787 7.078 -18.480 1.00 55.91 87 THR A N 1
ATOM 704 C CA . THR A 1 87 ? -9.241 6.820 -19.818 1.00 55.91 87 THR A CA 1
ATOM 705 C C . THR A 1 87 ? -9.264 5.319 -20.065 1.00 55.91 87 THR A C 1
ATOM 707 O O . THR A 1 87 ? -8.370 4.599 -19.620 1.00 55.91 87 THR A O 1
ATOM 710 N N . GLU A 1 88 ? -10.297 4.848 -20.767 1.00 61.38 88 GLU A N 1
ATOM 711 C CA . GLU A 1 88 ? -10.244 3.556 -21.455 1.00 61.38 88 GLU A CA 1
ATOM 712 C C . GLU A 1 88 ? -8.970 3.528 -22.313 1.00 61.38 88 GLU A C 1
ATOM 714 O O . GLU A 1 88 ? -8.723 4.468 -23.073 1.00 61.38 88 GLU A O 1
ATOM 719 N N . LEU A 1 89 ? -8.135 2.490 -22.160 1.00 59.69 89 LEU A N 1
ATOM 720 C CA . LEU A 1 89 ? -6.980 2.314 -23.042 1.00 59.69 89 LEU A CA 1
ATOM 721 C C . LEU A 1 89 ? -7.483 2.238 -24.481 1.00 59.69 89 LEU A C 1
ATOM 723 O O . LEU A 1 89 ? -8.396 1.469 -24.793 1.00 59.69 89 LEU A O 1
ATOM 727 N N . THR A 1 90 ? -6.859 3.009 -25.359 1.00 67.19 90 THR A N 1
ATOM 728 C CA . THR A 1 90 ? -7.142 2.904 -26.787 1.00 67.19 90 THR A CA 1
ATOM 729 C C . THR A 1 90 ? -6.636 1.559 -27.315 1.00 67.19 90 THR A C 1
ATOM 731 O O . THR A 1 90 ? -5.659 1.005 -26.808 1.00 67.19 90 THR A O 1
ATOM 734 N N . GLN A 1 91 ? -7.283 1.017 -28.351 1.00 68.75 91 GLN A N 1
ATOM 735 C CA . GLN A 1 91 ? -6.866 -0.251 -28.967 1.00 68.75 91 GLN A CA 1
ATOM 736 C C . GLN A 1 91 ? -5.397 -0.210 -29.432 1.00 68.75 91 GLN A C 1
ATOM 738 O O . GLN A 1 91 ? -4.696 -1.208 -29.339 1.00 68.75 91 GLN A O 1
ATOM 743 N N . GLU A 1 92 ? -4.902 0.962 -29.834 1.00 69.50 92 GLU A N 1
ATOM 744 C CA . GLU A 1 92 ? -3.503 1.174 -30.222 1.00 69.50 92 GLU A CA 1
ATOM 745 C C . GLU A 1 92 ? -2.526 0.981 -29.048 1.00 69.50 92 GLU A C 1
ATOM 747 O O . GLU A 1 92 ? -1.451 0.408 -29.220 1.00 69.50 92 GLU A O 1
ATOM 752 N N . GLU A 1 93 ? -2.889 1.414 -27.838 1.00 70.94 93 GLU A N 1
ATOM 753 C CA . GLU A 1 93 ? -2.074 1.202 -26.635 1.00 70.94 93 GLU A CA 1
ATOM 754 C C . GLU A 1 93 ? -2.083 -0.265 -26.191 1.00 70.94 93 GLU A C 1
ATOM 756 O O . GLU A 1 93 ? -1.068 -0.759 -25.698 1.00 70.94 93 GLU A O 1
ATOM 761 N N . ILE A 1 94 ? -3.200 -0.969 -26.400 1.00 74.88 94 ILE A N 1
ATOM 762 C CA . ILE A 1 94 ? -3.310 -2.416 -26.165 1.00 74.88 94 ILE A CA 1
ATOM 763 C C . ILE A 1 94 ? -2.394 -3.169 -27.136 1.00 74.88 94 ILE A C 1
ATOM 765 O O . ILE A 1 94 ? -1.572 -3.980 -26.707 1.00 74.88 94 ILE A O 1
ATOM 769 N N . ASP A 1 95 ? -2.460 -2.835 -28.425 1.00 74.62 95 ASP A N 1
ATOM 770 C CA . ASP A 1 95 ? -1.657 -3.477 -29.465 1.00 74.62 95 ASP A CA 1
ATOM 771 C C . ASP A 1 95 ? -0.149 -3.252 -29.242 1.00 74.62 95 ASP A C 1
ATOM 773 O O . ASP A 1 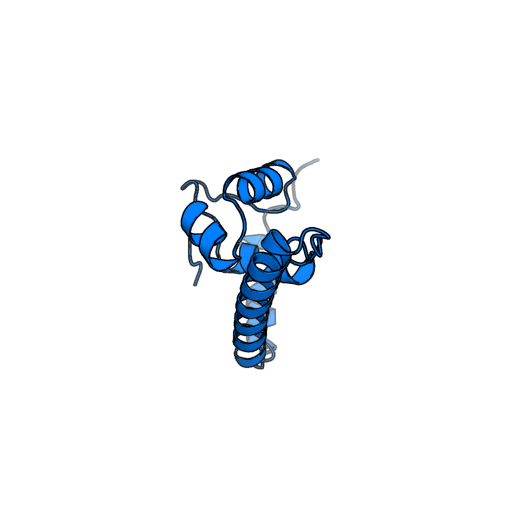95 ? 0.660 -4.137 -29.519 1.00 74.62 95 ASP A O 1
ATOM 777 N N . LEU A 1 96 ? 0.261 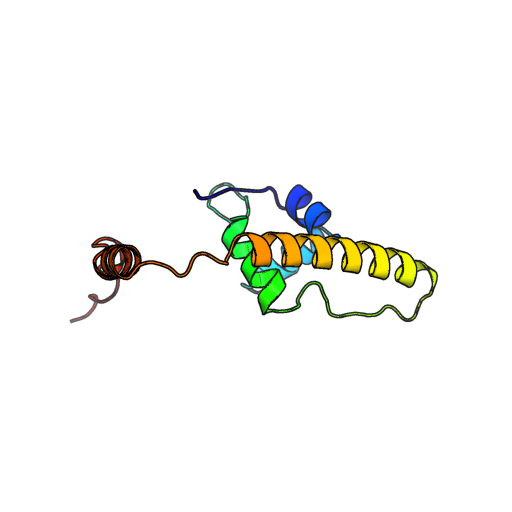-2.102 -28.696 1.00 75.75 96 LEU A N 1
ATOM 778 C CA . LEU A 1 96 ? 1.662 -1.831 -28.347 1.00 75.75 96 LEU A CA 1
ATOM 779 C C . LEU A 1 96 ? 2.177 -2.680 -27.174 1.00 75.75 96 LEU A C 1
ATOM 781 O O . LEU A 1 96 ? 3.367 -2.993 -27.138 1.00 75.75 96 LEU A O 1
ATOM 785 N N . ILE A 1 97 ? 1.311 -3.053 -26.227 1.00 71.25 97 ILE A N 1
ATOM 786 C CA . ILE A 1 97 ? 1.671 -3.913 -25.088 1.00 71.25 97 ILE A CA 1
ATOM 787 C C . ILE A 1 97 ? 1.780 -5.371 -25.539 1.00 71.25 97 ILE A C 1
ATOM 789 O O . ILE A 1 97 ? 2.758 -6.045 -25.211 1.00 71.25 97 ILE A O 1
ATOM 793 N N . ASP A 1 98 ? 0.809 -5.848 -26.318 1.00 70.25 98 ASP A N 1
ATOM 794 C CA . ASP A 1 98 ? 0.770 -7.237 -26.788 1.00 70.25 98 ASP A CA 1
ATOM 795 C C . ASP A 1 98 ? 1.907 -7.554 -27.769 1.00 70.25 98 ASP A C 1
ATOM 797 O O . ASP A 1 98 ? 2.392 -8.687 -27.828 1.00 70.25 98 ASP A O 1
ATOM 801 N N . ASN A 1 99 ? 2.379 -6.543 -28.502 1.00 69.31 99 ASN A N 1
ATOM 802 C CA . ASN A 1 99 ? 3.507 -6.667 -29.418 1.00 69.31 99 ASN A CA 1
ATOM 803 C C . ASN A 1 99 ? 4.860 -6.290 -28.790 1.00 69.31 99 ASN A C 1
ATOM 805 O O . ASN A 1 99 ? 5.843 -6.228 -29.528 1.00 69.31 99 ASN A O 1
ATOM 809 N N . ASP A 1 100 ? 4.954 -6.051 -27.471 1.00 67.44 100 ASP A N 1
ATOM 810 C CA . ASP A 1 100 ? 6.234 -5.740 -26.820 1.00 67.44 100 ASP A CA 1
ATOM 811 C C . ASP A 1 100 ? 7.186 -6.953 -26.907 1.00 67.44 100 ASP A C 1
ATOM 813 O O . ASP A 1 100 ? 7.003 -7.960 -26.205 1.00 67.44 100 ASP A O 1
ATOM 817 N N . PRO A 1 101 ? 8.255 -6.878 -27.726 1.00 60.69 101 PRO A N 1
ATOM 818 C CA . PRO A 1 101 ? 9.155 -7.999 -27.944 1.00 60.69 101 PRO A CA 1
ATOM 819 C C . PRO A 1 101 ? 9.950 -8.377 -26.688 1.00 60.69 101 PRO A C 1
ATOM 821 O O . PRO A 1 101 ? 10.562 -9.440 -26.681 1.00 60.69 101 PRO A O 1
ATOM 824 N N . GLN A 1 102 ? 9.957 -7.568 -25.620 1.00 60.84 102 GLN A N 1
ATOM 825 C CA . GLN A 1 102 ? 10.593 -7.927 -24.347 1.00 60.84 102 GLN A CA 1
ATOM 826 C C . GLN A 1 102 ? 9.719 -8.830 -23.463 1.00 60.84 102 GLN A C 1
ATOM 828 O O . GLN A 1 102 ? 10.258 -9.573 -22.637 1.00 60.84 102 GLN A O 1
ATOM 833 N N . LEU A 1 103 ? 8.393 -8.821 -23.643 1.00 54.56 103 LEU A N 1
ATOM 834 C CA . LEU A 1 103 ? 7.463 -9.682 -22.899 1.00 54.56 103 LEU A CA 1
ATOM 835 C C . LEU A 1 103 ? 7.335 -11.086 -23.515 1.00 54.56 103 LEU A C 1
ATOM 837 O O . LEU A 1 103 ? 7.005 -12.042 -22.812 1.00 54.56 103 LEU A O 1
ATOM 841 N N . VAL A 1 104 ? 7.683 -11.237 -24.796 1.00 54.31 104 VAL A N 1
ATOM 842 C CA . VAL A 1 104 ? 7.608 -12.505 -25.547 1.00 54.31 104 VAL A CA 1
ATOM 843 C C . VAL A 1 104 ? 8.780 -13.465 -25.229 1.00 54.31 104 VAL A C 1
ATOM 845 O O . VAL A 1 104 ? 8.714 -14.657 -25.520 1.00 54.31 104 VAL A O 1
ATOM 848 N N . VAL A 1 105 ? 9.846 -13.020 -24.547 1.00 50.25 105 VAL A N 1
ATOM 849 C CA . VAL A 1 105 ? 11.108 -13.793 -24.379 1.00 50.25 105 VAL A CA 1
ATOM 850 C C . VAL A 1 105 ? 11.118 -14.743 -23.161 1.00 50.25 105 VAL A C 1
ATOM 852 O O . VAL A 1 105 ? 12.174 -15.153 -22.685 1.00 50.25 105 VAL A O 1
ATOM 855 N N . ARG A 1 106 ? 9.963 -15.155 -22.619 1.00 45.16 106 ARG A N 1
ATOM 856 C CA . ARG A 1 106 ? 9.918 -16.103 -21.476 1.00 45.16 106 ARG A CA 1
ATOM 857 C C . ARG A 1 106 ? 9.159 -17.410 -21.692 1.00 45.16 106 ARG A C 1
ATOM 859 O O . ARG A 1 106 ? 8.939 -18.134 -20.725 1.00 45.16 106 ARG A O 1
ATOM 866 N N . SER A 1 107 ? 8.842 -17.774 -22.929 1.00 46.22 107 SER A N 1
ATOM 867 C CA . SER A 1 107 ? 8.194 -19.058 -23.239 1.00 46.22 107 SER A CA 1
ATOM 868 C C . SER A 1 107 ? 8.984 -19.946 -24.199 1.00 46.22 107 SER A C 1
ATOM 870 O O . SER A 1 107 ? 8.390 -20.721 -24.940 1.00 46.22 107 SER A O 1
ATOM 872 N N . VAL A 1 108 ? 10.320 -19.910 -24.165 1.00 50.28 108 VAL A N 1
ATOM 873 C CA . VAL A 1 108 ? 11.099 -20.981 -24.804 1.00 50.28 108 VAL A CA 1
ATOM 874 C C . VAL A 1 108 ? 12.314 -21.351 -23.961 1.00 50.28 108 VAL A C 1
ATOM 876 O O . VAL A 1 108 ? 13.403 -20.794 -24.073 1.00 50.28 108 VAL A O 1
ATOM 879 N N . SER A 1 109 ? 12.123 -22.316 -23.071 1.00 49.22 109 SER A N 1
ATOM 880 C CA . SER A 1 109 ? 13.196 -23.214 -22.661 1.00 49.22 109 SER A CA 1
ATOM 881 C C . SER A 1 109 ? 12.631 -24.625 -22.565 1.00 49.22 109 SER A C 1
ATOM 883 O O . SER A 1 109 ? 11.576 -24.825 -21.965 1.00 49.22 109 SER A O 1
ATOM 885 N N . ASN A 1 110 ? 13.396 -25.560 -23.129 1.00 41.38 110 ASN A N 1
ATOM 886 C CA . ASN A 1 110 ? 13.263 -27.019 -23.123 1.00 41.38 110 ASN A CA 1
ATOM 887 C C . ASN A 1 110 ? 12.534 -27.604 -24.340 1.00 41.38 110 ASN A C 1
ATOM 889 O O . ASN A 1 110 ? 11.328 -27.828 -24.311 1.00 41.38 110 ASN A O 1
ATOM 893 N N . THR A 1 111 ? 13.278 -27.950 -25.393 1.00 41.09 111 THR A N 1
ATOM 894 C CA . THR A 1 111 ? 13.816 -29.315 -25.576 1.00 41.09 111 THR A CA 1
ATOM 895 C C . THR A 1 111 ? 15.031 -29.262 -26.496 1.00 41.09 111 THR A C 1
ATOM 897 O O . THR A 1 111 ? 14.992 -28.454 -27.449 1.00 41.09 111 THR A O 1
#